Protein AF-A0A7W0ZFE0-F1 (afdb_monomer_lite)

pLDDT: mean 95.98, std 2.51, range [86.56, 98.25]

Radius of gyration: 11.9 Å; chains: 1; bounding box: 22×25×34 Å

Secondary structure (DSSP, 8-state):
-EETTEE--HHHHHHHHHHSPTTHHHHHHHHHHTT-SB----HHHHHHHHHHTSSPPTT-HHHHHHHHHHHHHHHHTT--

Sequence (80 aa):
MMLAGIPVRPELVRELTEIVDEPTATMLEQALERKVTVLALSIGDRERIFRALDDPPAGLAELRGVLLREHEWRVREGLI

Structure (mmCIF, N/CA/C/O backbone):
data_AF-A0A7W0ZFE0-F1
#
_entry.id   AF-A0A7W0ZFE0-F1
#
loop_
_atom_site.group_PDB
_atom_site.id
_atom_site.type_symbol
_atom_site.label_atom_id
_atom_site.label_alt_id
_atom_site.label_comp_id
_atom_site.label_asym_id
_atom_site.label_entity_id
_atom_site.label_seq_id
_atom_site.pdbx_PDB_ins_code
_atom_site.Cartn_x
_atom_site.Cartn_y
_atom_site.Cartn_z
_atom_site.occupancy
_atom_site.B_iso_or_equiv
_atom_site.auth_seq_id
_atom_site.auth_comp_id
_atom_site.auth_asym_id
_atom_site.auth_atom_id
_atom_site.pdbx_PDB_model_num
ATOM 1 N N . MET A 1 1 ? -8.896 3.647 3.191 1.00 95.88 1 MET A N 1
ATOM 2 C CA . MET A 1 1 ? -7.904 4.536 2.554 1.00 95.88 1 MET A CA 1
ATOM 3 C C . MET A 1 1 ? -7.811 4.167 1.085 1.00 95.88 1 MET A C 1
ATOM 5 O O . MET A 1 1 ? -7.821 2.985 0.779 1.00 95.88 1 MET A O 1
ATOM 9 N N . MET A 1 2 ? -7.770 5.139 0.181 1.00 97.50 2 MET A N 1
ATOM 10 C CA . MET A 1 2 ? -7.572 4.887 -1.245 1.00 97.50 2 MET A CA 1
ATOM 11 C C . MET A 1 2 ? -6.090 4.630 -1.519 1.00 97.50 2 MET A C 1
ATOM 13 O O . MET A 1 2 ? -5.271 5.516 -1.264 1.00 97.50 2 MET A O 1
ATOM 17 N N . LEU A 1 3 ? -5.774 3.450 -2.056 1.00 96.81 3 LEU A N 1
ATOM 18 C CA . LEU A 1 3 ? -4.443 3.042 -2.512 1.00 96.81 3 LEU A CA 1
ATOM 19 C C . LEU A 1 3 ? -4.532 2.656 -3.987 1.00 96.81 3 LEU A C 1
ATOM 21 O O . LEU A 1 3 ? -5.416 1.897 -4.368 1.00 96.81 3 LEU A O 1
ATOM 25 N N . ALA A 1 4 ? -3.650 3.208 -4.825 1.00 95.44 4 ALA A N 1
ATOM 26 C CA . ALA A 1 4 ? -3.624 2.933 -6.270 1.00 95.44 4 ALA A CA 1
ATOM 27 C C . ALA A 1 4 ? -5.003 3.047 -6.970 1.00 95.44 4 ALA A C 1
ATOM 29 O O . ALA A 1 4 ? -5.287 2.346 -7.933 1.00 95.44 4 ALA A O 1
ATOM 30 N N . GLY A 1 5 ? -5.869 3.947 -6.489 1.00 94.75 5 GLY A N 1
ATOM 31 C CA . GLY A 1 5 ? -7.193 4.176 -7.074 1.00 94.75 5 GLY A CA 1
ATOM 32 C C . GLY A 1 5 ? -8.307 3.248 -6.580 1.00 94.75 5 GLY A C 1
ATOM 33 O O . GLY A 1 5 ? -9.439 3.421 -7.025 1.00 94.75 5 GLY A O 1
ATOM 34 N N . ILE A 1 6 ? -8.044 2.346 -5.628 1.00 95.94 6 ILE A N 1
ATOM 35 C CA . ILE A 1 6 ? -9.073 1.495 -5.012 1.00 95.94 6 ILE A CA 1
ATOM 36 C C . ILE A 1 6 ? -9.187 1.716 -3.496 1.00 95.94 6 ILE A C 1
ATOM 38 O O . ILE A 1 6 ? -8.194 2.051 -2.840 1.00 95.94 6 ILE A O 1
ATOM 42 N N . PRO A 1 7 ? -10.382 1.541 -2.905 1.00 97.00 7 PRO A N 1
ATOM 43 C CA . PRO A 1 7 ? -10.558 1.629 -1.464 1.00 97.00 7 PRO A CA 1
ATOM 44 C C . PRO A 1 7 ? -10.025 0.371 -0.769 1.00 97.00 7 PRO A C 1
ATOM 46 O O . PRO A 1 7 ? -10.516 -0.731 -0.982 1.00 97.00 7 PRO A O 1
ATOM 49 N N . VAL A 1 8 ? -9.070 0.551 0.140 1.00 96.88 8 VAL A N 1
ATOM 50 C CA . VAL A 1 8 ? -8.544 -0.505 1.013 1.00 96.88 8 VAL A CA 1
ATOM 51 C C . VAL A 1 8 ? -8.977 -0.230 2.451 1.00 96.88 8 VAL A C 1
ATOM 53 O O . VAL A 1 8 ? -8.879 0.902 2.947 1.00 96.88 8 VAL A O 1
ATOM 56 N N . ARG A 1 9 ? -9.506 -1.255 3.127 1.00 96.62 9 ARG A N 1
ATOM 57 C CA . ARG A 1 9 ? -9.953 -1.146 4.525 1.00 96.62 9 ARG A CA 1
ATOM 58 C C . ARG A 1 9 ? -8.757 -0.889 5.454 1.00 96.62 9 ARG A C 1
ATOM 60 O O . ARG A 1 9 ? -7.709 -1.481 5.212 1.00 96.62 9 ARG A O 1
ATOM 67 N N . PRO A 1 10 ? -8.876 -0.046 6.498 1.00 96.50 10 PRO A N 1
ATOM 68 C CA . PRO A 1 10 ? -7.763 0.257 7.405 1.00 96.50 10 PRO A CA 1
ATOM 69 C C . PRO A 1 10 ? -7.083 -0.978 8.010 1.00 96.50 10 PRO A C 1
ATOM 71 O O . PRO A 1 10 ? -5.873 -0.974 8.203 1.00 96.50 10 PRO A O 1
ATOM 74 N N . GLU A 1 11 ? -7.840 -2.041 8.270 1.00 96.50 11 GLU A N 1
ATOM 75 C CA . GLU A 1 11 ? -7.339 -3.308 8.809 1.00 96.50 11 GLU A CA 1
ATOM 76 C C . GLU A 1 11 ? -6.420 -4.008 7.802 1.00 96.50 11 GLU A C 1
ATOM 78 O O . GLU A 1 11 ? -5.337 -4.444 8.165 1.00 96.50 11 GLU A O 1
ATOM 83 N N . LEU A 1 12 ? -6.799 -4.004 6.521 1.00 97.19 12 LEU A N 1
ATOM 84 C CA . LEU A 1 12 ? -5.981 -4.551 5.436 1.00 97.19 12 LEU A CA 1
ATOM 85 C C . LEU A 1 12 ? -4.761 -3.674 5.128 1.00 97.19 12 LEU A C 1
ATOM 87 O O . LEU A 1 12 ? -3.727 -4.185 4.718 1.00 97.19 12 LEU A O 1
ATOM 91 N N . VAL A 1 13 ? -4.859 -2.354 5.326 1.00 96.69 13 VAL A N 1
ATOM 92 C CA . VAL A 1 13 ? -3.685 -1.468 5.236 1.00 96.69 13 VAL A CA 1
ATOM 93 C C . VAL A 1 13 ? -2.701 -1.774 6.365 1.00 96.69 13 VAL A C 1
ATOM 95 O O . VAL A 1 13 ? -1.503 -1.750 6.120 1.00 96.69 13 VAL A O 1
ATOM 98 N N . ARG A 1 14 ? -3.185 -2.104 7.570 1.00 96.50 14 ARG A N 1
ATOM 99 C CA . ARG A 1 14 ? -2.331 -2.563 8.674 1.00 96.50 14 ARG A CA 1
ATOM 100 C C . ARG A 1 14 ? -1.711 -3.930 8.382 1.00 96.50 14 ARG A C 1
ATOM 102 O O . ARG A 1 14 ? -0.534 -4.109 8.619 1.00 96.50 14 ARG A O 1
ATOM 109 N N . GLU A 1 15 ? -2.448 -4.880 7.815 1.00 96.06 15 GLU A N 1
ATOM 110 C CA . GLU A 1 15 ? -1.828 -6.138 7.363 1.00 96.06 15 GLU A CA 1
ATOM 111 C C . GLU A 1 15 ? -0.745 -5.885 6.304 1.00 96.06 15 GLU A C 1
ATOM 113 O O . GLU A 1 15 ? 0.310 -6.511 6.333 1.00 96.06 15 GLU A O 1
ATOM 118 N N . LEU A 1 16 ? -0.968 -4.918 5.409 1.00 95.75 16 LEU A N 1
ATOM 119 C CA . LEU A 1 16 ? 0.021 -4.527 4.41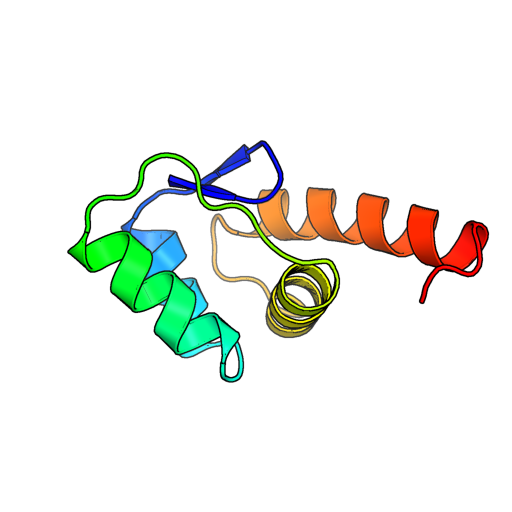3 1.00 95.75 16 LEU A CA 1
ATOM 120 C C . LEU A 1 16 ? 1.294 -3.938 5.046 1.00 95.75 16 LEU A C 1
ATOM 122 O O . LEU A 1 16 ? 2.374 -4.180 4.512 1.00 95.75 16 LEU A O 1
ATOM 126 N N . THR A 1 17 ? 1.201 -3.204 6.165 1.00 96.75 17 THR A N 1
ATOM 127 C CA . THR A 1 17 ? 2.392 -2.657 6.849 1.00 96.75 17 THR A CA 1
ATOM 128 C C . THR A 1 17 ? 3.295 -3.735 7.429 1.00 96.75 17 THR A C 1
ATOM 130 O O . THR A 1 17 ? 4.491 -3.506 7.534 1.00 96.75 17 THR A O 1
ATOM 133 N N . GLU A 1 18 ? 2.751 -4.909 7.756 1.00 95.44 18 GLU A N 1
ATOM 134 C CA . GLU A 1 18 ? 3.528 -6.032 8.297 1.00 95.44 18 GLU A CA 1
ATOM 135 C C . GLU A 1 18 ? 4.331 -6.788 7.226 1.00 95.44 18 GLU A C 1
ATOM 137 O O . GLU A 1 18 ? 5.281 -7.494 7.557 1.00 95.44 18 GLU A O 1
ATOM 142 N N . ILE A 1 19 ? 3.943 -6.679 5.950 1.00 95.56 19 ILE A N 1
ATOM 143 C CA . ILE A 1 19 ? 4.539 -7.465 4.852 1.00 95.56 19 ILE A CA 1
ATOM 144 C C . ILE A 1 19 ? 5.328 -6.628 3.844 1.00 95.56 19 ILE A C 1
ATOM 146 O O . ILE A 1 19 ? 6.096 -7.181 3.061 1.00 95.56 19 ILE A O 1
ATOM 150 N N . VAL A 1 20 ? 5.118 -5.312 3.806 1.00 96.94 20 VAL A N 1
ATOM 151 C CA . 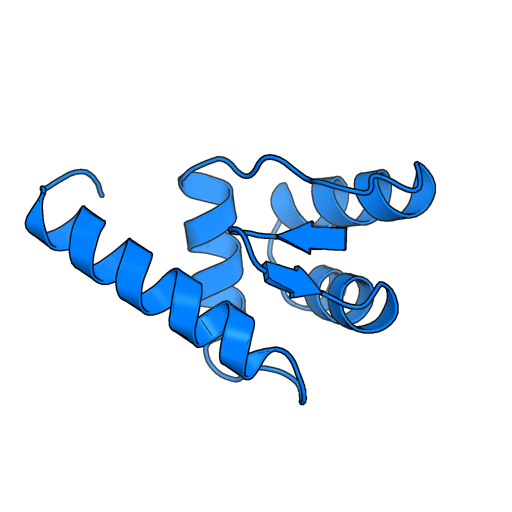VAL A 1 20 ? 5.821 -4.418 2.880 1.00 96.94 20 VAL A CA 1
ATOM 152 C C . VAL A 1 20 ? 7.116 -3.906 3.500 1.00 96.94 20 VAL A C 1
ATOM 154 O O . VAL A 1 20 ? 7.171 -3.591 4.682 1.00 96.94 20 VAL A O 1
ATOM 157 N N . ASP A 1 21 ? 8.162 -3.784 2.688 1.00 95.31 21 ASP A N 1
ATOM 158 C CA . ASP A 1 21 ? 9.447 -3.265 3.154 1.00 95.31 21 ASP A CA 1
ATOM 159 C C . ASP A 1 21 ? 9.434 -1.741 3.373 1.00 95.31 21 ASP A C 1
ATOM 161 O O . ASP A 1 21 ? 8.644 -0.978 2.798 1.00 95.31 21 ASP A O 1
ATOM 165 N N . GLU A 1 22 ? 10.405 -1.271 4.155 1.00 96.06 22 GLU A N 1
ATOM 166 C CA . GLU A 1 22 ? 10.664 0.155 4.335 1.00 96.06 22 GLU A CA 1
ATOM 167 C C . GLU A 1 22 ? 11.179 0.840 3.050 1.00 96.06 22 GLU A C 1
ATOM 169 O O . GLU A 1 22 ? 11.823 0.211 2.201 1.00 96.06 22 GLU A O 1
ATOM 174 N N . PRO A 1 23 ? 10.925 2.154 2.866 1.00 96.81 23 PRO A N 1
ATOM 175 C CA . PRO A 1 23 ? 10.230 3.087 3.771 1.00 96.81 23 PRO A CA 1
ATOM 176 C C . PRO A 1 23 ? 8.692 3.060 3.649 1.00 96.81 23 PRO A C 1
ATOM 178 O O . PRO A 1 23 ? 7.993 3.901 4.221 1.00 96.81 23 PRO A O 1
ATOM 181 N N . THR A 1 24 ? 8.152 2.168 2.813 1.00 98.19 24 THR A N 1
ATOM 182 C CA . THR A 1 24 ? 6.731 2.173 2.451 1.00 98.19 24 THR A CA 1
ATOM 183 C C . THR A 1 24 ? 5.850 1.722 3.622 1.00 98.19 24 THR A C 1
ATOM 185 O O . THR A 1 24 ? 4.755 2.263 3.775 1.00 98.19 24 THR A O 1
ATOM 188 N N . ALA A 1 25 ? 6.336 0.821 4.484 1.00 97.94 25 ALA A N 1
ATOM 189 C CA . ALA A 1 25 ? 5.636 0.407 5.703 1.00 97.94 25 ALA A CA 1
ATOM 190 C C . ALA A 1 25 ? 5.401 1.583 6.657 1.00 97.94 25 ALA A C 1
ATOM 192 O O . ALA A 1 25 ? 4.248 1.907 6.953 1.00 97.94 25 ALA A O 1
ATOM 193 N N . THR A 1 26 ? 6.467 2.301 7.033 1.00 98.06 26 THR A N 1
ATOM 194 C CA . THR A 1 26 ? 6.376 3.493 7.891 1.00 98.06 26 THR A CA 1
ATOM 195 C C . THR A 1 26 ? 5.433 4.545 7.296 1.00 98.06 26 THR A C 1
ATO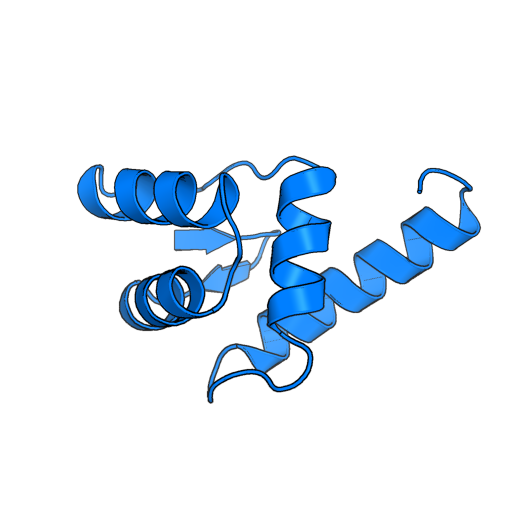M 197 O O . THR A 1 26 ? 4.638 5.161 8.007 1.00 98.06 26 THR A O 1
ATOM 200 N N . MET A 1 27 ? 5.474 4.768 5.978 1.00 98.25 27 MET A N 1
ATOM 201 C CA . MET A 1 27 ? 4.571 5.720 5.321 1.00 98.25 27 MET A CA 1
ATOM 202 C C . MET A 1 27 ? 3.093 5.317 5.464 1.00 98.25 27 MET A C 1
ATOM 204 O O . MET A 1 27 ? 2.245 6.173 5.731 1.00 98.25 27 MET A O 1
ATOM 208 N N . LEU A 1 28 ? 2.771 4.036 5.269 1.00 98.12 28 LEU A N 1
ATOM 209 C CA . LEU A 1 28 ? 1.409 3.514 5.403 1.00 98.12 28 LEU A CA 1
ATOM 210 C C . LEU A 1 28 ? 0.915 3.599 6.852 1.00 98.12 28 LEU A C 1
ATOM 212 O O . LEU A 1 28 ? -0.227 4.006 7.081 1.00 98.12 28 LEU A O 1
ATOM 216 N N . GLU A 1 29 ? 1.778 3.292 7.819 1.00 98.25 29 GLU A N 1
ATOM 217 C CA . GLU A 1 29 ? 1.475 3.419 9.245 1.00 98.25 29 GLU A CA 1
ATOM 218 C C . GLU A 1 29 ? 1.146 4.874 9.609 1.00 98.25 29 GLU A C 1
ATOM 220 O O . GLU A 1 29 ? 0.058 5.164 10.112 1.00 98.25 29 GLU A O 1
ATOM 225 N N . GLN A 1 30 ? 2.009 5.823 9.235 1.00 98.06 30 GLN A N 1
ATOM 226 C CA . GLN A 1 30 ? 1.766 7.250 9.471 1.00 98.06 30 GLN A CA 1
ATOM 227 C C . GLN A 1 30 ? 0.486 7.746 8.787 1.00 98.06 30 GLN A C 1
ATOM 229 O O . GLN A 1 30 ? -0.224 8.607 9.316 1.00 98.06 30 GLN A O 1
ATOM 234 N N . ALA A 1 31 ? 0.167 7.224 7.601 1.00 98.06 31 ALA A N 1
ATOM 235 C CA . ALA A 1 31 ? -1.066 7.554 6.901 1.00 98.06 31 ALA A CA 1
ATOM 236 C C . ALA A 1 31 ? -2.305 7.053 7.666 1.00 98.06 31 ALA A C 1
ATOM 238 O O . ALA A 1 31 ? -3.313 7.764 7.724 1.00 98.06 31 ALA A O 1
ATOM 239 N N . LEU A 1 32 ? -2.237 5.870 8.288 1.00 97.56 32 LEU A N 1
ATOM 240 C CA . LEU A 1 32 ? -3.296 5.348 9.154 1.00 97.56 32 LEU A CA 1
ATOM 241 C C . LEU A 1 32 ? -3.468 6.196 10.416 1.00 97.56 32 LEU A C 1
ATOM 243 O O . LEU A 1 32 ? -4.593 6.597 10.723 1.00 97.56 32 LEU A O 1
ATOM 247 N N . GLU A 1 33 ? -2.377 6.520 11.110 1.00 97.81 33 GLU A N 1
ATOM 248 C CA . GLU A 1 33 ? -2.393 7.358 12.317 1.00 97.81 33 GLU A CA 1
ATOM 249 C C . GLU A 1 33 ? -3.030 8.725 12.053 1.00 97.81 33 GLU A C 1
ATOM 251 O O . GLU A 1 33 ? -3.879 9.202 12.810 1.00 97.81 33 GLU A O 1
ATOM 256 N N . ARG A 1 34 ? -2.668 9.338 10.923 1.00 97.81 34 ARG A N 1
ATOM 257 C CA . ARG A 1 34 ? -3.182 10.642 10.485 1.00 97.81 34 ARG A CA 1
ATOM 258 C C . ARG A 1 34 ? -4.559 10.562 9.828 1.00 97.81 34 ARG A C 1
ATOM 260 O O . ARG A 1 34 ? -5.080 11.591 9.403 1.00 97.81 34 ARG A O 1
ATOM 267 N N . LYS A 1 35 ? -5.157 9.367 9.740 1.00 96.81 35 LYS A N 1
ATOM 268 C CA . LYS A 1 35 ? -6.464 9.110 9.111 1.00 96.81 35 LYS A CA 1
ATOM 269 C C . LYS A 1 35 ? -6.539 9.633 7.673 1.00 96.81 35 LYS A C 1
ATOM 271 O O . LYS A 1 35 ? -7.568 10.153 7.238 1.00 96.81 35 LYS A O 1
ATOM 276 N N . VAL A 1 36 ? -5.444 9.494 6.929 1.00 97.81 36 VAL A N 1
ATOM 277 C CA . VAL A 1 36 ? -5.370 9.875 5.518 1.00 97.81 36 VAL A CA 1
ATOM 278 C C . VAL A 1 36 ? -6.385 9.055 4.723 1.00 97.81 36 VAL A C 1
ATOM 280 O O . VAL A 1 36 ? -6.431 7.826 4.791 1.00 97.81 36 VAL A O 1
ATOM 283 N N . THR A 1 37 ? -7.228 9.740 3.954 1.00 96.00 37 THR A N 1
ATOM 284 C CA . THR A 1 37 ? -8.278 9.097 3.155 1.00 96.00 37 THR A CA 1
ATOM 285 C C . THR A 1 37 ? -7.773 8.657 1.788 1.00 96.00 37 THR A C 1
ATOM 287 O O . THR A 1 37 ? -8.209 7.614 1.305 1.00 96.00 37 THR A O 1
ATOM 290 N N . VAL A 1 38 ? -6.831 9.397 1.198 1.00 97.31 38 VAL A N 1
ATOM 291 C CA . VAL A 1 38 ? -6.186 9.113 -0.091 1.00 97.31 38 VAL A CA 1
ATOM 292 C C . VAL A 1 38 ? -4.680 9.246 0.072 1.00 97.31 38 VAL A C 1
ATOM 294 O O . VAL A 1 38 ? -4.199 10.327 0.405 1.00 97.31 38 VAL A O 1
ATOM 297 N N . LEU A 1 39 ? -3.941 8.163 -0.168 1.00 97.50 39 LEU A N 1
ATOM 298 C CA . LEU A 1 39 ? -2.484 8.169 -0.080 1.00 97.50 39 LEU A CA 1
ATOM 299 C C . LEU A 1 39 ? -1.883 8.152 -1.486 1.00 97.50 39 LEU A C 1
ATOM 301 O O . LEU A 1 39 ? -2.090 7.217 -2.261 1.00 97.50 39 LEU A O 1
ATOM 305 N N . ALA A 1 40 ? -1.147 9.210 -1.823 1.00 96.50 40 ALA A N 1
ATOM 306 C CA . ALA A 1 40 ? -0.385 9.262 -3.060 1.00 96.50 40 ALA A CA 1
ATOM 307 C C . ALA A 1 40 ? 0.843 8.352 -2.933 1.00 96.50 40 ALA A C 1
ATOM 309 O O . ALA A 1 40 ? 1.661 8.540 -2.040 1.00 96.50 40 ALA A O 1
ATOM 310 N N . LEU A 1 41 ? 0.959 7.378 -3.834 1.00 96.94 41 LEU A N 1
ATOM 311 C CA . LEU A 1 41 ? 2.071 6.430 -3.868 1.00 96.94 41 LEU A CA 1
ATOM 312 C C . LEU A 1 41 ? 3.022 6.798 -5.006 1.00 96.94 41 LEU A C 1
ATOM 314 O O . LEU A 1 41 ? 2.576 7.046 -6.135 1.00 96.94 41 LEU A O 1
ATOM 318 N N . SER A 1 42 ? 4.327 6.810 -4.732 1.00 96.44 42 SER A N 1
ATOM 319 C CA . SER A 1 42 ? 5.330 6.898 -5.794 1.00 96.44 42 SER A CA 1
ATOM 320 C C . SER A 1 42 ? 5.352 5.607 -6.623 1.00 96.44 42 SER A C 1
ATOM 322 O O . SER A 1 42 ? 4.791 4.589 -6.221 1.00 96.44 42 SER A O 1
ATOM 324 N N . ILE A 1 43 ? 6.015 5.619 -7.785 1.00 95.44 43 ILE A N 1
ATOM 325 C CA . ILE A 1 43 ? 6.239 4.382 -8.557 1.00 95.44 43 ILE A CA 1
ATOM 326 C C . ILE A 1 43 ? 6.969 3.347 -7.689 1.00 95.44 43 ILE A C 1
ATOM 328 O O . ILE A 1 43 ? 6.536 2.204 -7.619 1.00 95.44 43 ILE A O 1
ATOM 332 N N . GLY A 1 44 ? 8.007 3.764 -6.956 1.00 96.25 44 GLY A N 1
ATOM 333 C CA . GLY A 1 44 ? 8.755 2.875 -6.068 1.00 96.25 44 GLY A CA 1
ATOM 334 C C . GLY A 1 44 ? 7.896 2.251 -4.965 1.00 96.25 44 GLY A C 1
ATOM 335 O O . GLY A 1 44 ? 8.020 1.058 -4.711 1.00 96.25 44 GLY A O 1
ATOM 336 N N . ASP A 1 45 ? 6.991 3.015 -4.347 1.00 97.62 45 ASP A N 1
ATOM 337 C CA . ASP A 1 45 ? 6.089 2.476 -3.317 1.00 97.62 45 ASP A CA 1
ATOM 338 C C . ASP A 1 45 ? 5.110 1.462 -3.900 1.00 97.62 45 ASP A C 1
ATOM 340 O O . ASP A 1 45 ? 4.867 0.418 -3.300 1.00 97.62 45 ASP A O 1
ATOM 344 N N . ARG A 1 46 ? 4.578 1.741 -5.094 1.00 97.31 46 ARG A N 1
ATOM 345 C CA . ARG A 1 46 ? 3.683 0.816 -5.793 1.00 97.31 46 ARG A CA 1
ATOM 346 C C . ARG A 1 46 ? 4.386 -0.493 -6.146 1.00 97.31 46 ARG A C 1
ATOM 348 O O . ARG A 1 46 ? 3.800 -1.548 -5.936 1.00 97.31 46 ARG A O 1
ATOM 355 N N . GLU A 1 47 ? 5.642 -0.439 -6.586 1.00 96.75 47 GLU A N 1
ATOM 356 C CA . GLU A 1 47 ? 6.446 -1.639 -6.850 1.00 96.75 47 GLU A CA 1
ATOM 357 C C . GLU A 1 47 ? 6.767 -2.426 -5.571 1.00 96.75 47 GLU A C 1
ATOM 359 O O . GLU A 1 47 ? 6.699 -3.654 -5.580 1.00 96.75 47 GLU A O 1
ATOM 364 N N . ARG A 1 48 ? 7.070 -1.754 -4.449 1.00 96.94 48 ARG A N 1
ATOM 365 C CA . ARG A 1 48 ? 7.276 -2.440 -3.159 1.00 96.94 48 ARG A CA 1
ATOM 366 C C . ARG A 1 48 ? 6.007 -3.137 -2.684 1.00 96.94 48 ARG A C 1
ATOM 368 O O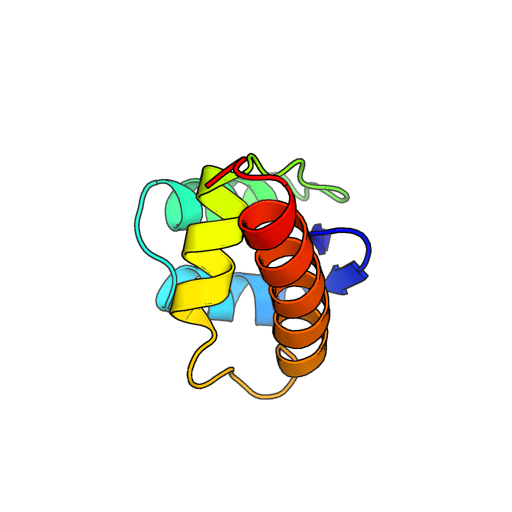 . ARG A 1 48 ? 6.064 -4.308 -2.327 1.00 96.94 48 ARG A O 1
ATOM 375 N N . ILE A 1 49 ? 4.864 -2.452 -2.743 1.00 97.25 49 ILE A N 1
ATOM 376 C CA . ILE A 1 49 ? 3.563 -3.036 -2.389 1.00 97.25 49 ILE A CA 1
ATOM 377 C C . ILE A 1 49 ? 3.242 -4.212 -3.314 1.00 97.25 49 ILE A C 1
ATOM 379 O O . ILE A 1 49 ? 2.816 -5.258 -2.840 1.00 97.25 49 ILE A O 1
ATOM 383 N N . PHE A 1 50 ? 3.467 -4.075 -4.622 1.00 97.31 50 PHE A N 1
ATOM 384 C CA . PHE A 1 50 ? 3.209 -5.150 -5.576 1.00 97.31 50 PHE A CA 1
ATOM 385 C C . PHE A 1 50 ? 4.020 -6.411 -5.256 1.00 97.31 50 PHE A C 1
ATOM 387 O O . PHE A 1 50 ? 3.452 -7.498 -5.208 1.00 97.31 50 PHE A O 1
ATOM 394 N N . ARG A 1 51 ? 5.320 -6.260 -4.974 1.00 95.69 51 ARG A N 1
ATOM 395 C CA . ARG A 1 51 ? 6.206 -7.378 -4.609 1.00 95.69 51 ARG A CA 1
ATOM 396 C C . ARG A 1 51 ? 5.824 -8.025 -3.281 1.00 95.69 51 ARG A C 1
ATOM 398 O O . ARG A 1 51 ? 5.865 -9.244 -3.178 1.00 95.69 51 ARG A O 1
ATOM 405 N N . ALA A 1 52 ? 5.425 -7.226 -2.293 1.00 96.12 52 ALA A N 1
ATOM 406 C CA . ALA A 1 52 ? 4.957 -7.732 -1.003 1.00 96.12 52 ALA A CA 1
ATOM 407 C C . ALA A 1 52 ? 3.667 -8.563 -1.129 1.00 96.12 52 ALA A C 1
ATOM 409 O O . ALA A 1 52 ? 3.407 -9.441 -0.314 1.00 96.12 52 ALA A O 1
ATOM 410 N N . LEU A 1 53 ? 2.866 -8.313 -2.169 1.00 96.19 53 LEU A N 1
ATOM 411 C CA . LEU A 1 53 ? 1.607 -9.005 -2.434 1.00 96.19 53 LEU A CA 1
ATOM 412 C C . LEU A 1 53 ? 1.764 -10.258 -3.307 1.00 96.19 53 LEU A C 1
ATOM 414 O O . LEU A 1 53 ? 0.793 -10.649 -3.953 1.00 96.19 53 LEU A O 1
ATOM 418 N N . ASP A 1 54 ? 2.939 -10.890 -3.383 1.00 89.38 54 ASP A N 1
ATOM 419 C CA . ASP A 1 54 ? 3.077 -12.102 -4.203 1.00 89.38 54 ASP A CA 1
ATOM 420 C C . ASP A 1 54 ? 2.164 -13.241 -3.706 1.00 89.38 54 ASP A C 1
ATOM 422 O O . ASP A 1 54 ? 1.458 -13.847 -4.514 1.00 89.38 54 ASP A O 1
ATOM 426 N N . ASP A 1 55 ? 2.060 -13.403 -2.380 1.00 87.69 55 ASP A N 1
ATOM 427 C CA . ASP A 1 55 ? 1.031 -14.196 -1.689 1.00 87.69 55 ASP A CA 1
ATOM 428 C C . ASP A 1 55 ? 0.127 -13.266 -0.850 1.00 87.69 55 ASP A C 1
ATOM 430 O O . ASP A 1 55 ? 0.423 -12.976 0.313 1.00 87.69 55 ASP A O 1
ATOM 434 N N . PRO A 1 56 ? -0.929 -12.679 -1.448 1.00 86.56 56 PRO A N 1
ATOM 435 C CA . PRO A 1 56 ? -1.670 -11.598 -0.817 1.00 86.56 56 PRO A CA 1
ATOM 436 C C . PRO A 1 56 ? -2.594 -12.117 0.299 1.00 86.56 56 PRO A C 1
ATOM 438 O O . PRO A 1 56 ? -3.383 -13.040 0.065 1.00 86.56 56 PRO A O 1
ATOM 441 N N . PRO A 1 57 ? -2.629 -11.447 1.467 1.00 87.62 57 PRO A N 1
ATOM 442 C CA . PRO A 1 57 ? -3.665 -11.672 2.467 1.00 87.62 57 PRO A CA 1
ATOM 443 C C . PRO A 1 57 ? -5.082 -11.555 1.889 1.00 87.62 57 PRO A C 1
ATOM 445 O O . PRO A 1 57 ? -5.342 -10.843 0.905 1.00 87.62 57 PRO A O 1
ATOM 448 N N . ALA A 1 58 ? -6.035 -12.239 2.525 1.00 88.12 58 ALA A N 1
ATOM 449 C CA . ALA A 1 58 ? -7.425 -12.253 2.087 1.00 88.12 58 ALA A CA 1
ATOM 450 C C . ALA A 1 58 ? -8.005 -10.826 2.035 1.00 88.12 58 ALA A C 1
ATOM 452 O O . ALA A 1 58 ? -8.143 -10.145 3.046 1.00 88.12 58 ALA A O 1
ATOM 453 N N . GLY A 1 59 ? -8.393 -10.382 0.838 1.00 91.62 59 GLY A N 1
ATOM 454 C CA . GLY A 1 59 ? -8.921 -9.032 0.608 1.00 91.62 59 GLY A CA 1
ATOM 455 C C . GLY A 1 59 ? -7.926 -8.037 0.005 1.00 91.62 59 GLY A C 1
ATOM 456 O O . GLY A 1 59 ? -8.344 -6.939 -0.349 1.00 91.62 59 GLY A O 1
ATOM 457 N N . LEU A 1 60 ? -6.656 -8.412 -0.192 1.00 95.88 60 LEU A N 1
ATOM 458 C CA . LEU A 1 60 ? -5.665 -7.607 -0.927 1.00 95.88 60 LEU A CA 1
ATOM 459 C C . 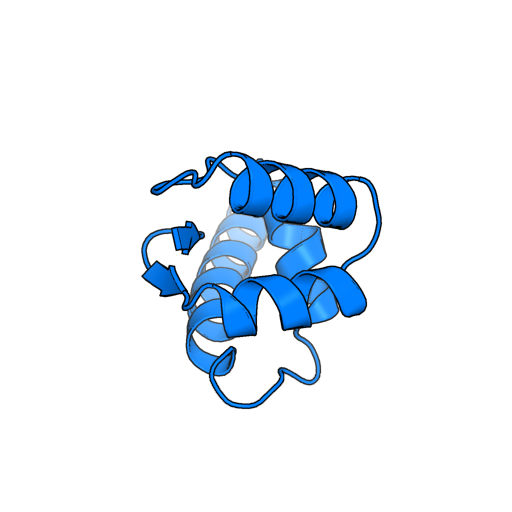LEU A 1 60 ? -5.451 -8.068 -2.381 1.00 95.88 60 LEU A C 1
ATOM 461 O O . LEU A 1 60 ? -4.708 -7.436 -3.131 1.00 95.88 60 LEU A O 1
ATOM 465 N N . ALA A 1 61 ? -6.150 -9.120 -2.820 1.00 94.75 61 ALA A N 1
ATOM 466 C CA . ALA A 1 61 ? -6.061 -9.638 -4.187 1.00 94.75 61 ALA A CA 1
ATOM 467 C C . ALA A 1 61 ? -6.443 -8.596 -5.258 1.00 94.75 61 ALA A C 1
ATOM 469 O O . ALA A 1 61 ? -5.810 -8.531 -6.311 1.00 94.75 61 ALA A O 1
ATOM 470 N N . GLU A 1 62 ? -7.441 -7.749 -4.987 1.00 95.38 62 GLU A N 1
ATOM 471 C CA . GLU A 1 62 ? -7.829 -6.673 -5.908 1.00 95.38 62 GLU A CA 1
ATOM 472 C C . GLU A 1 62 ? -6.727 -5.610 -6.029 1.00 95.38 62 GLU A C 1
ATOM 474 O O . GLU A 1 62 ? -6.382 -5.207 -7.140 1.00 95.38 62 GLU A O 1
ATOM 479 N N . LEU A 1 63 ? -6.103 -5.224 -4.905 1.00 96.75 63 LEU A N 1
ATOM 480 C CA . LEU A 1 63 ? -4.960 -4.306 -4.896 1.00 96.75 63 LEU A CA 1
ATOM 481 C C . LEU A 1 63 ? -3.797 -4.867 -5.716 1.00 96.75 63 LEU A C 1
ATOM 483 O O . LEU A 1 63 ? -3.248 -4.162 -6.563 1.00 96.75 63 LEU A O 1
ATOM 487 N N . ARG A 1 64 ? -3.475 -6.152 -5.526 1.00 96.94 64 ARG A N 1
ATOM 488 C CA . ARG A 1 64 ? -2.461 -6.853 -6.323 1.00 96.94 64 ARG A CA 1
ATOM 489 C C . ARG A 1 64 ? -2.795 -6.812 -7.814 1.00 96.94 64 ARG A C 1
ATOM 491 O O . ARG A 1 64 ? -1.915 -6.541 -8.621 1.00 96.94 64 ARG A O 1
ATOM 498 N N . GLY A 1 65 ? -4.052 -7.058 -8.186 1.00 96.44 65 GLY A N 1
ATOM 499 C CA . GLY A 1 65 ? -4.496 -7.047 -9.583 1.00 96.44 65 GLY A CA 1
ATOM 500 C C . GLY A 1 65 ? -4.344 -5.681 -10.259 1.00 96.44 65 GLY A C 1
ATOM 501 O O . GLY A 1 65 ? -3.881 -5.606 -11.398 1.00 96.44 65 GLY A O 1
ATOM 502 N N . VAL A 1 66 ? -4.683 -4.597 -9.555 1.00 96.88 66 VAL A N 1
ATOM 503 C CA . VAL A 1 66 ? -4.488 -3.224 -10.053 1.00 96.88 66 VAL A CA 1
ATOM 504 C C . VAL A 1 66 ? -3.004 -2.924 -10.251 1.00 96.88 66 VAL A C 1
ATOM 506 O O . VAL A 1 66 ? -2.614 -2.441 -11.314 1.00 96.88 66 VAL A O 1
ATOM 509 N N . LEU A 1 67 ? -2.178 -3.255 -9.258 1.00 97.31 67 LEU A N 1
ATOM 510 C CA . LEU A 1 67 ? -0.738 -3.015 -9.310 1.00 97.31 67 LEU A CA 1
ATOM 511 C C . LEU A 1 67 ? -0.036 -3.863 -10.375 1.00 97.31 67 LEU A C 1
ATOM 513 O O . LEU A 1 67 ? 0.858 -3.354 -11.039 1.00 97.31 67 LEU A O 1
ATOM 517 N N . LEU A 1 68 ? -0.478 -5.102 -10.608 1.00 97.44 68 LEU A N 1
ATOM 518 C CA . LEU A 1 68 ? 0.034 -5.953 -11.684 1.00 97.44 68 LEU A CA 1
ATOM 519 C C . LEU A 1 68 ? -0.189 -5.314 -13.057 1.00 97.44 68 LEU A C 1
ATOM 521 O O . LEU A 1 68 ? 0.751 -5.177 -13.833 1.00 97.44 68 LEU A O 1
ATOM 525 N N . ARG A 1 69 ? -1.419 -4.873 -13.349 1.00 96.62 69 ARG A N 1
ATOM 526 C CA . ARG A 1 69 ? -1.727 -4.210 -14.628 1.00 96.62 69 ARG A CA 1
ATOM 527 C C . ARG A 1 69 ? -0.888 -2.945 -14.817 1.00 96.62 69 ARG A C 1
ATOM 529 O O . ARG A 1 69 ? -0.469 -2.624 -15.928 1.00 96.62 69 ARG A O 1
ATOM 536 N N . GLU A 1 70 ? -0.675 -2.209 -13.734 1.00 96.38 70 GLU A N 1
ATOM 537 C CA . GLU A 1 70 ? 0.144 -1.004 -13.729 1.00 96.38 70 GLU A CA 1
ATOM 538 C C . GLU A 1 70 ? 1.628 -1.319 -13.982 1.00 96.38 70 GLU A C 1
ATOM 540 O O . GLU A 1 70 ? 2.257 -0.658 -14.809 1.00 96.38 70 GLU A O 1
ATOM 545 N N . HIS A 1 71 ? 2.158 -2.355 -13.329 1.00 96.75 71 HIS A N 1
ATOM 546 C CA . HIS A 1 71 ? 3.510 -2.875 -13.521 1.00 96.75 71 HIS A CA 1
ATOM 547 C C . HIS A 1 71 ? 3.738 -3.311 -14.976 1.00 96.75 71 HIS A C 1
ATOM 549 O O . HIS A 1 71 ? 4.664 -2.831 -15.625 1.00 96.75 71 HIS A O 1
ATOM 555 N N . GLU A 1 72 ? 2.849 -4.136 -15.536 1.00 97.88 72 GLU A N 1
ATOM 556 C CA . GLU A 1 72 ? 2.922 -4.591 -16.933 1.00 97.88 72 GLU A CA 1
ATOM 557 C C . GLU A 1 72 ? 2.932 -3.423 -17.926 1.00 97.88 72 GLU A C 1
ATOM 559 O O . GLU A 1 72 ? 3.689 -3.429 -18.900 1.00 97.88 72 GLU A O 1
ATOM 564 N N . TRP A 1 73 ? 2.100 -2.404 -17.682 1.00 97.38 73 TRP A N 1
ATOM 565 C CA . TRP A 1 73 ? 2.104 -1.189 -18.491 1.00 97.38 73 TRP A CA 1
ATOM 566 C C . TRP A 1 73 ? 3.463 -0.484 -18.402 1.00 97.38 73 TRP A C 1
ATOM 568 O O . TRP A 1 73 ? 4.048 -0.189 -19.438 1.00 97.38 73 TRP A O 1
ATOM 578 N N . ARG A 1 74 ? 4.015 -0.275 -17.201 1.00 95.81 74 ARG A N 1
ATOM 579 C CA . ARG A 1 74 ? 5.310 0.408 -17.040 1.00 95.81 74 ARG A CA 1
ATOM 580 C C . ARG A 1 74 ? 6.479 -0.336 -17.663 1.00 95.81 74 ARG A C 1
ATOM 582 O O . ARG A 1 74 ? 7.322 0.315 -18.272 1.00 95.81 74 ARG A O 1
ATOM 589 N N . VAL A 1 75 ? 6.510 -1.662 -17.534 1.00 97.25 75 VAL A N 1
ATOM 590 C CA . VAL A 1 75 ? 7.525 -2.509 -18.173 1.00 97.25 75 VAL A CA 1
ATOM 591 C C . VAL A 1 7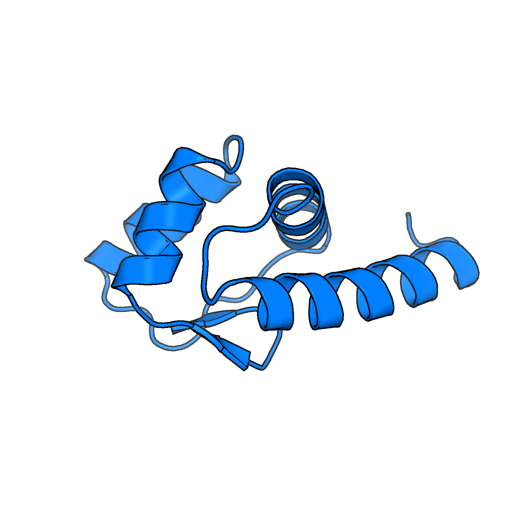5 ? 7.462 -2.344 -19.689 1.00 97.25 75 VAL A C 1
ATOM 593 O O . VAL A 1 75 ? 8.489 -2.144 -20.333 1.00 97.25 75 VAL A O 1
ATOM 596 N N . ARG A 1 76 ? 6.257 -2.355 -20.273 1.00 97.44 76 ARG A N 1
ATOM 597 C CA . ARG A 1 76 ? 6.085 -2.140 -21.716 1.00 97.44 76 ARG A CA 1
ATOM 598 C C . ARG A 1 76 ? 6.568 -0.759 -22.166 1.00 97.44 76 ARG A C 1
ATOM 600 O O . ARG A 1 76 ? 7.151 -0.656 -23.240 1.00 97.44 76 ARG A O 1
ATOM 607 N N . GLU A 1 77 ? 6.336 0.275 -21.364 1.00 96.94 77 GLU A N 1
ATOM 608 C CA . GLU A 1 77 ? 6.761 1.647 -21.672 1.00 96.94 77 GLU A CA 1
ATOM 609 C C . GLU A 1 77 ? 8.235 1.938 -21.301 1.00 96.94 77 GLU A C 1
ATOM 611 O O . GLU A 1 77 ? 8.712 3.048 -21.532 1.00 96.94 77 GLU A O 1
ATOM 616 N N . GLY A 1 78 ? 8.972 0.977 -20.724 1.00 94.44 78 GLY A N 1
ATOM 617 C CA . GLY A 1 78 ? 10.372 1.153 -20.310 1.00 94.44 78 GLY A CA 1
ATOM 618 C C . GLY A 1 78 ? 10.565 2.137 -19.150 1.00 94.44 78 GLY A C 1
ATOM 619 O O . GLY A 1 78 ? 11.586 2.820 -19.075 1.00 94.44 78 GLY A O 1
ATOM 620 N N . LEU A 1 79 ? 9.565 2.256 -18.271 1.00 91.12 79 LEU A N 1
ATOM 621 C CA . LEU A 1 79 ? 9.573 3.177 -17.126 1.00 91.12 79 LEU A CA 1
ATOM 622 C C . LEU A 1 79 ? 10.172 2.565 -15.852 1.00 91.12 79 LEU A C 1
ATOM 624 O O . LEU A 1 79 ? 10.479 3.308 -14.917 1.00 91.12 79 LEU A O 1
ATOM 628 N N . ILE A 1 80 ? 10.298 1.237 -15.818 1.00 90.50 80 ILE A N 1
ATOM 629 C CA . ILE A 1 80 ? 10.943 0.420 -14.781 1.00 90.50 80 ILE A CA 1
ATOM 630 C C . ILE A 1 80 ? 11.619 -0.790 -15.421 1.00 90.50 80 ILE A C 1
ATOM 632 O O . ILE A 1 80 ? 11.219 -1.147 -16.554 1.00 90.50 80 ILE A O 1
#

Foldseek 3Di:
DDDLNDDDDLVLLLVLLVQFDPPLSVVSVVCSVVVPRHDDDDPVSLVRSLVSVPPPDDPCVVVNVSSVVVVVVCVVVVVD